Protein AF-A0A562J9Z8-F1 (afdb_monomer)

Solvent-accessible surface area (backbone atoms only — not comparable to full-atom values): 4009 Å² total; per-residue (Å²): 132,61,73,66,61,54,50,51,53,50,48,42,52,53,53,28,50,50,33,41,53,51,16,51,50,38,41,58,53,22,74,75,43,82,62,82,65,19,62,53,39,35,52,49,15,50,51,43,32,53,51,25,52,49,55,35,52,51,54,52,50,53,51,52,51,51,52,52,56,51,60,60,58,74,76,114

pLDDT: mean 74.75, std 9.61, range [39.78, 86.44]

Secondary structure (DSSP, 8-state):
--HHHHHHHHHHHHHHHHHHHHHHHHHHHHHH--SHHHHHHHHHHHHHHHHHHHHHHHHHHHHHHHHHHHHGGG--

Organism: NCBI:txid665099

Sequence (76 aa):
MRENQLKVMLFFKNMAGSGLLIGFTVLIASFFVSGINGEYIFSIGLSVMVSSMLIFGFGLFIHLMEEMAEGSKGIR

Radius of gyration: 17.81 Å; Cα contacts (8 Å, |Δi|>4): 42; chains: 1; bounding box: 47×10×46 Å

Structure (mmCIF, N/CA/C/O backbone):
data_AF-A0A562J9Z8-F1
#
_entry.id   AF-A0A562J9Z8-F1
#
loop_
_atom_site.group_PDB
_atom_site.id
_atom_site.type_symbol
_atom_site.label_atom_id
_atom_site.label_alt_id
_atom_site.label_comp_id
_atom_site.label_asym_id
_atom_site.label_entity_id
_atom_site.label_seq_id
_atom_site.pdbx_PDB_ins_code
_atom_site.Cartn_x
_atom_site.Cartn_y
_atom_site.Cartn_z
_atom_site.occupancy
_atom_site.B_iso_or_equiv
_atom_site.auth_seq_id
_atom_site.auth_comp_id
_atom_site.auth_asym_id
_atom_site.auth_atom_id
_atom_site.pdbx_PDB_model_num
ATOM 1 N N . MET A 1 1 ? -15.389 6.175 22.676 1.00 51.78 1 MET A N 1
ATOM 2 C CA . MET A 1 1 ? -14.585 5.285 21.809 1.00 51.78 1 MET A CA 1
ATOM 3 C C . MET A 1 1 ? -13.909 4.229 22.670 1.00 51.78 1 MET A C 1
ATOM 5 O O . MET A 1 1 ? -13.215 4.602 23.607 1.00 51.78 1 MET A O 1
ATOM 9 N N . ARG A 1 2 ? -14.129 2.932 22.412 1.00 66.75 2 ARG A N 1
ATOM 10 C CA . ARG A 1 2 ? -13.381 1.866 23.105 1.00 66.75 2 ARG 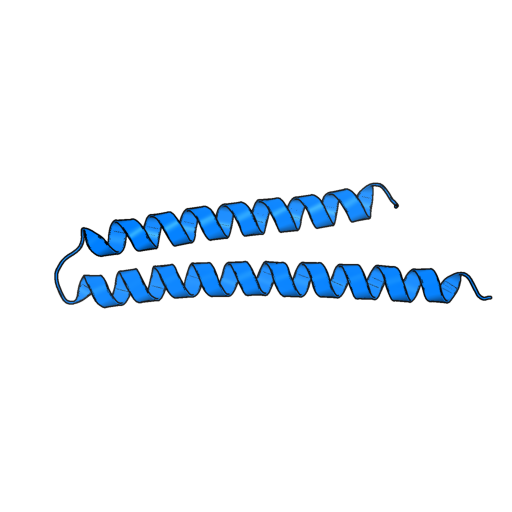A CA 1
ATOM 11 C C . ARG A 1 2 ? -11.976 1.785 22.514 1.00 66.75 2 ARG A C 1
ATOM 13 O O . ARG A 1 2 ? -11.821 1.742 21.299 1.00 66.75 2 ARG A O 1
ATOM 20 N N . GLU A 1 3 ? -10.970 1.740 23.374 1.00 67.38 3 GLU A N 1
ATOM 21 C CA . GLU A 1 3 ? -9.538 1.756 23.036 1.00 67.38 3 GLU A CA 1
ATOM 22 C C . GLU A 1 3 ? -9.138 0.731 21.949 1.00 67.38 3 GLU A C 1
ATOM 24 O O . GLU A 1 3 ? -8.274 0.999 21.115 1.00 67.38 3 GLU A O 1
ATOM 29 N N . ASN A 1 4 ? -9.833 -0.411 21.888 1.00 65.69 4 ASN A N 1
ATOM 30 C CA . ASN A 1 4 ? -9.625 -1.453 20.876 1.00 65.69 4 ASN A CA 1
ATOM 31 C C . ASN A 1 4 ? -10.053 -1.041 19.459 1.00 65.69 4 ASN A C 1
ATOM 33 O O . ASN A 1 4 ? -9.357 -1.359 18.500 1.00 65.69 4 ASN A O 1
ATOM 37 N N . GLN A 1 5 ? -11.151 -0.299 19.319 1.00 65.44 5 GLN A N 1
ATOM 38 C CA . GLN A 1 5 ? -11.649 0.176 18.024 1.00 65.44 5 GLN A CA 1
ATOM 39 C C . GLN A 1 5 ? -10.710 1.239 17.427 1.00 65.44 5 GLN A C 1
ATOM 41 O O . GLN A 1 5 ? -10.371 1.200 16.246 1.00 65.44 5 GLN A O 1
ATOM 46 N N . LEU A 1 6 ? -10.178 2.121 18.283 1.00 68.25 6 LEU A N 1
ATOM 47 C CA . LEU A 1 6 ? -9.136 3.080 17.908 1.00 68.25 6 LEU A CA 1
ATOM 48 C C . LEU A 1 6 ? -7.839 2.386 17.476 1.00 68.25 6 LEU A C 1
ATOM 50 O O . LEU A 1 6 ? -7.235 2.801 16.490 1.00 68.25 6 LEU A O 1
ATOM 54 N N . LYS A 1 7 ? -7.423 1.314 18.167 1.00 70.75 7 LYS A N 1
ATOM 55 C CA . LYS A 1 7 ? -6.248 0.517 17.774 1.00 70.75 7 LYS A CA 1
ATOM 56 C C . LYS A 1 7 ? -6.419 -0.136 16.408 1.00 70.75 7 LYS A C 1
ATOM 58 O O . LYS A 1 7 ? -5.488 -0.077 15.612 1.00 70.75 7 LYS A O 1
ATOM 63 N N . VAL A 1 8 ? -7.582 -0.726 16.130 1.00 70.81 8 VAL A N 1
ATOM 64 C CA . VAL A 1 8 ? -7.871 -1.362 14.835 1.00 70.81 8 VAL A CA 1
ATOM 65 C C . VAL A 1 8 ? -7.877 -0.319 13.717 1.00 70.81 8 VAL A C 1
ATOM 67 O O . VAL A 1 8 ? -7.200 -0.506 12.709 1.00 70.81 8 VAL A O 1
ATOM 70 N N . MET A 1 9 ? -8.531 0.828 13.923 1.00 68.69 9 MET A N 1
ATOM 71 C CA . MET A 1 9 ? -8.536 1.922 12.946 1.00 68.69 9 MET A CA 1
ATOM 72 C C . MET A 1 9 ? -7.126 2.481 12.689 1.00 68.69 9 MET A C 1
ATOM 74 O O . MET A 1 9 ? -6.753 2.735 11.542 1.00 68.69 9 MET A O 1
ATOM 78 N N . LEU A 1 10 ? -6.311 2.631 13.740 1.00 74.12 10 LEU A N 1
ATOM 79 C CA . LEU A 1 10 ? -4.916 3.062 13.622 1.00 74.12 10 LEU A CA 1
ATOM 80 C C . LEU A 1 10 ? -4.064 2.024 12.875 1.00 74.12 10 LEU A C 1
ATOM 82 O O . LEU A 1 10 ? -3.226 2.398 12.0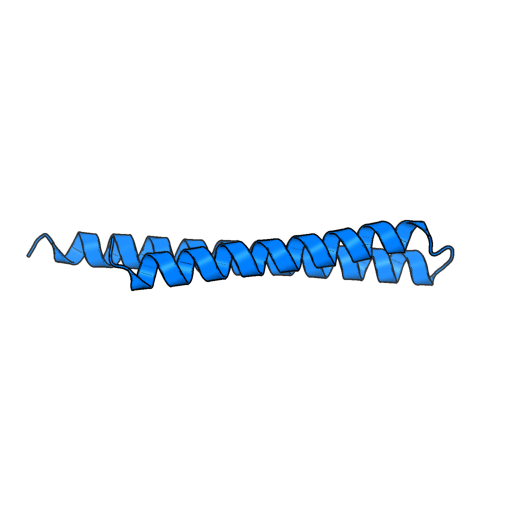57 1.00 74.12 10 LEU A O 1
ATOM 86 N N . PHE A 1 11 ? -4.306 0.730 13.108 1.00 75.06 11 PHE A N 1
ATOM 87 C CA . PHE A 1 11 ? -3.657 -0.366 12.386 1.00 75.06 11 PHE A CA 1
ATOM 88 C C . PHE A 1 11 ? -3.988 -0.331 10.896 1.00 75.06 11 PHE A C 1
ATOM 90 O O . PHE A 1 11 ? -3.075 -0.368 10.077 1.00 75.06 11 PHE A O 1
ATOM 97 N N . PHE A 1 12 ? -5.267 -0.191 10.535 1.00 75.25 12 PHE A N 1
ATOM 98 C CA . PHE A 1 12 ? -5.683 -0.075 9.136 1.00 75.25 12 PHE A CA 1
ATOM 99 C C . PHE A 1 12 ? -5.102 1.169 8.468 1.00 75.25 12 PHE A C 1
ATOM 101 O O . PHE A 1 12 ? -4.628 1.088 7.340 1.00 75.25 12 PHE A O 1
ATOM 108 N N . LYS A 1 13 ? -5.066 2.305 9.169 1.00 73.75 13 LYS A N 1
ATOM 109 C CA . LYS A 1 13 ? -4.454 3.541 8.669 1.00 73.75 13 LYS A CA 1
ATOM 110 C C . LYS A 1 13 ? -2.947 3.390 8.438 1.00 73.75 13 LYS A C 1
ATOM 112 O O . LYS A 1 13 ? -2.454 3.808 7.392 1.00 73.75 13 LYS A O 1
ATOM 117 N N . ASN A 1 14 ? -2.221 2.765 9.364 1.00 78.12 14 ASN A N 1
ATOM 118 C CA . ASN A 1 14 ? -0.788 2.512 9.198 1.00 78.12 14 ASN A CA 1
ATOM 119 C C . ASN A 1 14 ? -0.503 1.464 8.113 1.00 78.12 14 ASN A C 1
ATOM 121 O O . ASN A 1 14 ? 0.449 1.632 7.356 1.00 78.12 14 ASN A O 1
ATOM 125 N N . MET A 1 15 ? -1.326 0.418 8.005 1.00 77.50 15 MET A N 1
ATOM 126 C CA . MET A 1 15 ? -1.185 -0.637 6.995 1.00 77.50 15 MET A CA 1
ATOM 127 C C . MET A 1 15 ? -1.518 -0.135 5.585 1.00 77.50 15 MET A C 1
ATOM 129 O O . MET A 1 15 ? -0.832 -0.463 4.622 1.00 77.50 15 MET A O 1
ATOM 133 N N . ALA A 1 16 ? -2.532 0.719 5.457 1.00 77.81 16 ALA A N 1
ATOM 134 C CA . ALA A 1 16 ? -2.840 1.398 4.206 1.00 77.81 16 ALA A CA 1
ATOM 135 C C . ALA A 1 16 ? -1.745 2.398 3.821 1.00 77.81 16 ALA A C 1
ATOM 137 O O . ALA A 1 16 ? -1.353 2.464 2.660 1.00 77.81 16 ALA A O 1
ATOM 138 N N . GLY A 1 17 ? -1.216 3.142 4.799 1.00 79.19 17 GLY A N 1
ATOM 139 C CA . GLY A 1 17 ? -0.101 4.064 4.594 1.00 79.19 17 GLY A CA 1
ATOM 140 C C . GLY A 1 17 ? 1.174 3.359 4.129 1.00 79.19 17 GLY A C 1
ATOM 141 O O . GLY A 1 17 ? 1.823 3.829 3.195 1.00 79.19 17 GLY A O 1
ATOM 142 N N . SER A 1 18 ? 1.514 2.207 4.719 1.00 81.50 18 SER A N 1
ATOM 143 C CA . SER A 1 18 ? 2.666 1.413 4.281 1.00 81.50 18 SER A CA 1
ATOM 144 C C . SER A 1 18 ? 2.448 0.808 2.893 1.00 81.50 18 SER A C 1
ATOM 146 O O . SER A 1 18 ? 3.343 0.897 2.056 1.00 81.50 18 SER A O 1
ATOM 148 N N . GLY A 1 19 ? 1.253 0.281 2.603 1.00 78.88 19 GLY A N 1
ATOM 149 C CA . GLY A 1 19 ? 0.893 -0.219 1.273 1.00 78.88 19 GLY A CA 1
ATOM 150 C C . GLY A 1 19 ? 0.954 0.861 0.188 1.00 78.88 19 GLY A C 1
ATOM 151 O O . GLY A 1 19 ? 1.478 0.623 -0.901 1.00 78.88 19 GLY A O 1
ATOM 152 N N . LEU A 1 20 ? 0.515 2.083 0.506 1.00 80.25 20 LEU A N 1
ATOM 153 C CA . LEU A 1 20 ? 0.606 3.233 -0.392 1.00 80.25 20 LEU A CA 1
ATOM 154 C C . LEU A 1 20 ? 2.062 3.660 -0.634 1.00 80.25 20 LEU A C 1
ATOM 156 O O . LEU A 1 20 ? 2.432 3.903 -1.777 1.00 80.25 20 LEU A O 1
ATOM 160 N N . LEU A 1 21 ? 2.900 3.708 0.409 1.00 84.62 21 LEU A N 1
ATOM 161 C CA . LEU A 1 21 ? 4.330 4.029 0.286 1.00 84.62 21 LEU A CA 1
ATOM 162 C C . LEU A 1 21 ? 5.090 2.996 -0.552 1.00 84.62 21 LEU A C 1
ATOM 164 O O . LEU A 1 21 ? 5.917 3.360 -1.390 1.00 84.62 21 LEU A O 1
ATOM 168 N N . ILE A 1 22 ? 4.797 1.711 -0.347 1.00 84.25 22 ILE A N 1
ATOM 169 C CA . ILE A 1 22 ? 5.390 0.617 -1.122 1.00 84.25 22 ILE A CA 1
ATOM 170 C C . ILE A 1 22 ? 4.946 0.723 -2.583 1.00 84.25 22 ILE A C 1
ATOM 172 O O . ILE A 1 22 ? 5.792 0.739 -3.475 1.00 84.25 22 ILE A O 1
ATOM 176 N N . GLY A 1 23 ? 3.643 0.878 -2.836 1.00 77.81 23 GLY A N 1
ATOM 177 C CA . GLY A 1 23 ? 3.107 1.061 -4.184 1.00 77.81 23 GLY A CA 1
ATOM 178 C C . GLY A 1 23 ? 3.696 2.281 -4.898 1.00 77.81 23 GLY A C 1
ATOM 179 O O . GLY A 1 23 ? 4.097 2.175 -6.052 1.00 77.81 23 GLY A O 1
ATOM 180 N N . PHE A 1 24 ? 3.854 3.405 -4.194 1.00 80.19 24 PHE A N 1
ATOM 181 C CA . PHE A 1 24 ? 4.458 4.626 -4.735 1.00 80.19 24 PHE A CA 1
ATOM 182 C C . PHE A 1 24 ? 5.941 4.442 -5.081 1.00 80.19 24 PHE A C 1
ATOM 184 O O . PHE A 1 24 ? 6.405 4.917 -6.115 1.00 80.19 24 PHE A O 1
ATOM 191 N N . THR A 1 25 ? 6.679 3.698 -4.255 1.00 82.38 25 THR A N 1
ATOM 192 C CA . THR A 1 25 ? 8.092 3.379 -4.502 1.00 82.38 25 THR A CA 1
ATOM 193 C C . THR A 1 25 ? 8.249 2.492 -5.740 1.00 82.38 25 THR A C 1
ATOM 195 O O . THR A 1 25 ? 9.111 2.753 -6.576 1.00 82.38 25 THR A O 1
ATOM 198 N N . VAL A 1 26 ? 7.387 1.481 -5.898 1.00 8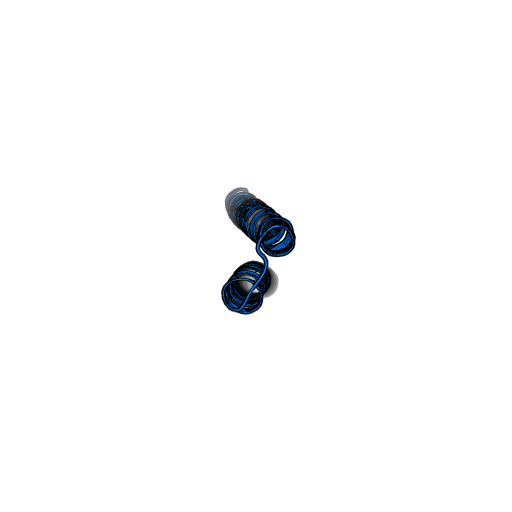0.50 26 VAL A N 1
ATOM 199 C CA . VAL A 1 26 ? 7.356 0.616 -7.092 1.00 80.50 26 VAL A CA 1
ATOM 200 C C . VAL A 1 26 ? 6.973 1.416 -8.340 1.00 80.50 26 VAL A C 1
ATOM 202 O O . VAL A 1 26 ? 7.564 1.218 -9.399 1.00 80.50 26 VAL A O 1
ATOM 205 N N . LEU A 1 27 ? 6.042 2.365 -8.213 1.00 78.75 27 LEU A N 1
ATOM 206 C CA . LEU A 1 27 ? 5.629 3.249 -9.303 1.00 78.75 27 LEU A CA 1
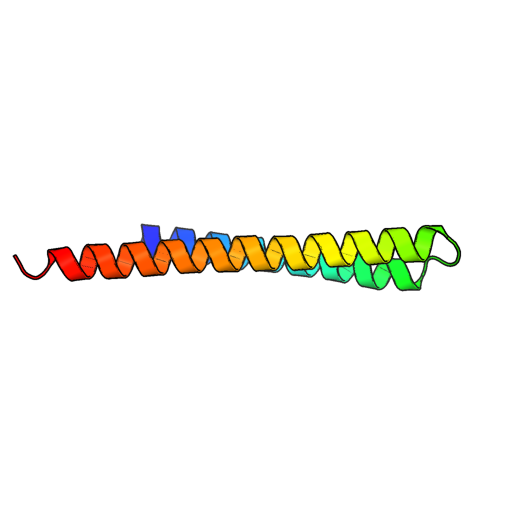ATOM 207 C C . LEU A 1 27 ? 6.795 4.145 -9.759 1.00 78.75 27 LEU A C 1
ATOM 209 O O . LEU A 1 27 ? 7.074 4.211 -10.952 1.00 78.75 27 LEU A O 1
ATOM 213 N N . ILE A 1 28 ? 7.540 4.753 -8.826 1.00 81.31 28 ILE A N 1
ATOM 214 C CA . ILE A 1 28 ? 8.757 5.521 -9.147 1.00 81.31 28 ILE A CA 1
ATOM 215 C C . ILE A 1 28 ? 9.810 4.622 -9.802 1.00 81.31 28 ILE A C 1
ATOM 217 O O . ILE A 1 28 ? 10.357 4.994 -10.836 1.00 81.31 28 ILE A O 1
ATOM 221 N N . ALA A 1 29 ? 10.073 3.433 -9.251 1.00 77.88 29 ALA A N 1
ATOM 222 C CA . ALA A 1 29 ? 11.034 2.486 -9.821 1.00 77.88 29 ALA A CA 1
ATOM 223 C C . ALA A 1 29 ? 10.668 2.077 -11.259 1.00 77.88 29 ALA A C 1
ATOM 225 O O . ALA A 1 29 ? 11.553 1.875 -12.091 1.00 77.88 29 ALA A O 1
ATOM 226 N N . SER A 1 30 ? 9.371 2.034 -11.577 1.00 74.50 30 SER A N 1
ATOM 227 C CA . SER A 1 30 ? 8.881 1.744 -12.922 1.00 74.50 30 SER A CA 1
ATOM 228 C C . SER A 1 30 ? 9.307 2.770 -13.974 1.00 74.50 30 SER A C 1
ATOM 230 O O . SER A 1 30 ? 9.431 2.397 -15.135 1.00 74.50 30 SER A O 1
ATOM 232 N N . PHE A 1 31 ? 9.547 4.033 -13.602 1.00 74.44 31 PHE A N 1
ATOM 233 C CA . PHE A 1 31 ? 10.019 5.067 -14.535 1.00 74.44 31 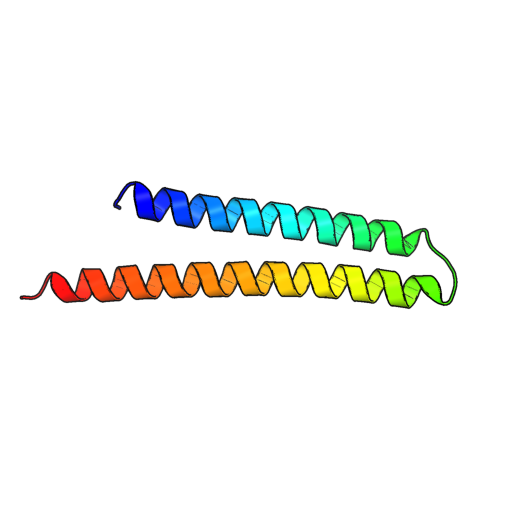PHE A CA 1
ATOM 234 C C . PHE A 1 31 ? 11.500 4.918 -14.903 1.00 74.44 31 PHE A C 1
ATOM 236 O O . PHE A 1 31 ? 11.936 5.444 -15.924 1.00 74.44 31 PHE A O 1
ATOM 243 N N . PHE A 1 32 ? 12.277 4.213 -14.078 1.00 78.62 32 PHE A N 1
ATOM 244 C CA . PHE A 1 32 ? 13.699 3.961 -14.323 1.00 78.62 32 PHE A CA 1
ATOM 245 C C . PHE A 1 32 ? 13.940 2.678 -15.124 1.00 78.62 32 PHE A C 1
ATOM 247 O O . PHE A 1 32 ? 15.022 2.496 -15.681 1.00 78.62 32 PHE A O 1
ATOM 254 N N . VAL A 1 33 ? 12.941 1.797 -15.210 1.00 72.25 33 VAL A N 1
ATOM 255 C CA . VAL A 1 33 ? 12.960 0.642 -16.108 1.00 72.25 33 VAL A CA 1
ATOM 256 C C . VAL A 1 33 ? 12.437 1.063 -17.482 1.00 72.25 33 VAL A C 1
ATOM 258 O O . VAL A 1 33 ? 11.346 1.611 -17.608 1.00 72.25 33 VAL A O 1
ATOM 261 N N . SER A 1 34 ? 13.197 0.759 -18.533 1.00 65.75 34 SER A N 1
ATOM 262 C CA . SER A 1 34 ? 12.780 0.938 -19.926 1.00 65.75 34 SER A CA 1
ATOM 263 C C . SER A 1 34 ? 12.645 -0.417 -20.637 1.00 65.75 34 SER A C 1
ATOM 265 O O . SER A 1 34 ? 13.426 -1.340 -20.405 1.00 65.75 34 SER A O 1
ATOM 267 N N . GLY A 1 35 ? 11.619 -0.555 -21.486 1.00 69.38 35 GLY A N 1
ATOM 268 C CA . GLY A 1 35 ? 11.294 -1.782 -22.235 1.00 69.38 35 GLY A CA 1
ATOM 269 C C . GLY A 1 35 ? 9.991 -2.465 -21.787 1.00 69.38 35 GLY A C 1
ATOM 270 O O . GLY A 1 35 ? 9.272 -1.936 -20.946 1.00 69.38 35 GLY A O 1
ATOM 271 N N . ILE A 1 36 ? 9.695 -3.659 -22.326 1.00 63.53 36 ILE A N 1
ATOM 272 C CA . ILE A 1 36 ? 8.465 -4.452 -22.054 1.00 63.53 36 ILE A CA 1
ATOM 273 C C . ILE A 1 36 ? 8.216 -4.671 -20.549 1.00 63.53 36 ILE A C 1
ATOM 275 O O . ILE A 1 36 ? 7.075 -4.721 -20.095 1.00 63.53 36 ILE A O 1
ATOM 279 N N . ASN A 1 37 ? 9.283 -4.744 -19.752 1.00 71.25 37 ASN A N 1
ATOM 280 C CA . ASN A 1 37 ? 9.191 -4.911 -18.301 1.00 71.25 37 ASN A CA 1
ATOM 281 C C . ASN A 1 37 ? 8.649 -3.663 -17.576 1.00 71.25 37 ASN A C 1
ATOM 283 O O . ASN A 1 37 ? 8.191 -3.779 -16.443 1.00 71.25 37 ASN A O 1
ATOM 287 N N . GLY A 1 38 ? 8.674 -2.484 -18.207 1.00 69.31 38 GLY A N 1
ATOM 288 C CA . GLY A 1 38 ? 8.193 -1.232 -17.619 1.00 69.31 38 GLY A CA 1
ATOM 289 C C . GLY A 1 38 ? 6.678 -1.171 -17.481 1.00 69.31 38 GLY A C 1
ATOM 290 O O . GLY A 1 38 ? 6.187 -0.821 -16.414 1.00 69.31 38 GLY A O 1
ATOM 291 N N . GLU A 1 39 ? 5.923 -1.597 -18.498 1.00 77.56 39 GLU A N 1
ATOM 292 C CA . GLU A 1 39 ? 4.454 -1.667 -18.400 1.00 77.56 39 GLU A CA 1
ATOM 293 C C . GLU A 1 39 ? 3.994 -2.687 -17.351 1.00 77.56 39 GLU A C 1
ATOM 295 O O . GLU A 1 39 ? 3.029 -2.442 -16.620 1.00 77.56 39 GLU A O 1
ATOM 300 N N . TYR A 1 40 ? 4.711 -3.807 -17.225 1.00 80.50 40 TYR A N 1
ATOM 301 C CA . TYR A 1 40 ? 4.438 -4.813 -16.199 1.00 80.50 40 TYR A CA 1
ATOM 302 C C . TYR A 1 40 ? 4.695 -4.279 -14.788 1.00 80.50 40 TYR A C 1
ATOM 304 O O . TYR A 1 40 ? 3.830 -4.406 -13.924 1.00 80.50 40 TYR A O 1
ATOM 312 N N . ILE A 1 41 ? 5.850 -3.652 -14.544 1.00 79.06 41 ILE A N 1
ATOM 313 C CA . ILE A 1 41 ? 6.187 -3.101 -13.222 1.00 79.06 41 ILE A CA 1
ATOM 314 C C . ILE A 1 41 ? 5.241 -1.953 -12.853 1.00 79.06 41 ILE A C 1
ATOM 316 O O . ILE A 1 41 ? 4.795 -1.877 -11.706 1.00 79.06 41 ILE A O 1
ATOM 320 N N . PHE A 1 42 ? 4.849 -1.127 -13.824 1.00 80.12 42 PHE A N 1
ATOM 321 C CA . PHE A 1 42 ? 3.868 -0.064 -13.626 1.00 80.12 42 PHE A CA 1
ATOM 322 C C . PHE A 1 42 ? 2.505 -0.630 -13.217 1.00 80.12 42 PHE A C 1
ATOM 324 O O . PHE A 1 42 ? 1.925 -0.200 -12.217 1.00 80.12 42 PHE A O 1
ATOM 331 N N . SER A 1 43 ? 2.022 -1.644 -13.942 1.00 84.12 43 SER A N 1
ATOM 332 C CA . SER A 1 43 ? 0.749 -2.316 -13.656 1.00 84.12 43 SER A CA 1
ATOM 333 C C . SER A 1 43 ? 0.756 -2.995 -12.284 1.00 84.12 43 SER A C 1
ATOM 335 O O . SER A 1 43 ? -0.230 -2.921 -11.550 1.00 84.12 43 SER A O 1
ATOM 337 N N . ILE A 1 44 ? 1.881 -3.606 -11.896 1.00 84.88 44 ILE A N 1
ATOM 338 C CA . ILE A 1 44 ? 2.063 -4.197 -10.565 1.00 84.88 44 ILE A CA 1
ATOM 339 C C . ILE A 1 44 ? 2.005 -3.107 -9.488 1.00 84.88 44 ILE A C 1
ATOM 341 O O . ILE A 1 44 ? 1.230 -3.244 -8.541 1.00 84.88 44 ILE A O 1
ATOM 345 N N . GLY A 1 45 ? 2.743 -2.004 -9.643 1.00 80.56 45 GLY A N 1
ATOM 346 C CA . GLY A 1 45 ? 2.709 -0.879 -8.702 1.00 80.56 45 GLY A CA 1
ATOM 347 C C . GLY A 1 45 ? 1.300 -0.311 -8.518 1.00 80.56 45 GLY A C 1
ATOM 348 O O . GLY A 1 45 ? 0.839 -0.137 -7.388 1.00 80.56 45 GLY A O 1
ATOM 349 N N . LEU A 1 46 ? 0.568 -0.126 -9.621 1.00 83.50 46 LEU A N 1
ATOM 350 C CA . LEU A 1 46 ? -0.834 0.299 -9.607 1.00 83.50 46 LEU A CA 1
ATOM 351 C C . LEU A 1 46 ? -1.737 -0.706 -8.886 1.00 83.50 46 LEU A C 1
ATOM 353 O O . LEU A 1 46 ? -2.538 -0.310 -8.041 1.00 83.50 46 LEU A O 1
ATOM 357 N N . SER A 1 47 ? -1.591 -2.003 -9.166 1.00 86.31 47 SER A N 1
ATOM 358 C CA . SER A 1 47 ? -2.405 -3.049 -8.533 1.00 86.31 47 SER A CA 1
ATOM 359 C C . SER A 1 47 ? -2.215 -3.107 -7.012 1.00 86.31 47 SER A C 1
ATOM 361 O O . SER A 1 47 ? -3.184 -3.295 -6.270 1.00 86.31 47 SER A O 1
ATOM 363 N N . VAL A 1 48 ? -0.987 -2.872 -6.538 1.00 83.69 48 VAL A N 1
ATOM 364 C CA . VAL A 1 48 ? -0.645 -2.812 -5.112 1.00 83.69 48 VAL A CA 1
ATOM 365 C C . VAL A 1 48 ? -1.249 -1.565 -4.462 1.00 83.69 48 VAL A C 1
ATOM 367 O O . VAL A 1 48 ? -1.808 -1.664 -3.366 1.00 83.69 48 VAL A O 1
ATOM 370 N N . MET A 1 49 ? -1.214 -0.408 -5.136 1.00 80.69 49 MET A N 1
ATOM 371 C CA . MET A 1 49 ? -1.856 0.817 -4.638 1.00 80.69 49 MET A CA 1
ATOM 372 C C . MET A 1 49 ? -3.378 0.664 -4.545 1.00 80.69 49 MET A C 1
ATOM 374 O O . MET A 1 49 ? -3.957 0.958 -3.499 1.00 80.69 49 MET A O 1
ATOM 378 N N . VAL A 1 50 ? -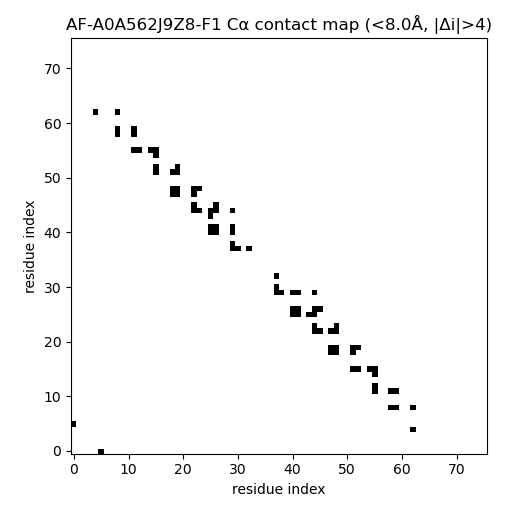4.024 0.151 -5.599 1.00 85.62 50 VAL A N 1
ATOM 379 C CA . VAL A 1 50 ? -5.480 -0.069 -5.631 1.00 85.62 50 VAL A CA 1
ATOM 380 C C . VAL A 1 50 ? -5.900 -1.087 -4.572 1.00 85.62 50 VAL A C 1
ATOM 382 O O . VAL A 1 50 ? -6.840 -0.833 -3.821 1.00 85.62 50 VAL A O 1
ATOM 385 N N . SER A 1 51 ? -5.176 -2.201 -4.435 1.00 86.44 51 SER A N 1
ATOM 386 C CA . SER A 1 51 ? -5.465 -3.202 -3.398 1.00 86.44 51 SER A CA 1
ATOM 387 C C . SER A 1 51 ? -5.326 -2.623 -1.989 1.00 86.44 51 SER A C 1
ATOM 389 O O . SER A 1 51 ? -6.182 -2.860 -1.140 1.00 86.44 51 SER A O 1
ATOM 391 N N . SER A 1 52 ? -4.297 -1.807 -1.745 1.00 80.56 52 SER A N 1
ATOM 392 C CA . SER A 1 52 ? -4.098 -1.141 -0.450 1.00 80.56 52 SER A CA 1
ATOM 393 C C . SER A 1 52 ? -5.235 -0.163 -0.128 1.00 80.56 52 SER A C 1
ATOM 395 O O . SER A 1 52 ? -5.716 -0.131 1.006 1.00 80.56 52 SER A O 1
ATOM 397 N N . MET A 1 53 ? -5.716 0.590 -1.125 1.00 80.88 53 MET A N 1
ATOM 398 C CA . MET A 1 53 ? -6.879 1.473 -0.978 1.00 80.88 53 MET A CA 1
ATOM 399 C C . MET A 1 53 ? -8.170 0.699 -0.695 1.00 80.88 53 MET A C 1
ATOM 401 O O . MET A 1 53 ? -8.956 1.122 0.151 1.00 80.88 53 MET A O 1
ATOM 405 N N . LEU A 1 54 ? -8.389 -0.442 -1.355 1.00 85.50 54 LEU A N 1
ATOM 406 C CA . LEU A 1 54 ? -9.567 -1.280 -1.117 1.00 85.50 54 LEU A CA 1
ATOM 407 C C . LEU A 1 54 ? -9.558 -1.890 0.286 1.00 85.50 54 LEU A C 1
ATOM 409 O O . LEU A 1 54 ? -10.571 -1.821 0.976 1.00 85.50 54 LEU A O 1
ATOM 413 N N . ILE A 1 55 ? -8.423 -2.429 0.741 1.00 83.50 55 ILE A N 1
ATOM 414 C CA . ILE A 1 55 ? -8.285 -2.983 2.098 1.00 83.50 55 ILE A CA 1
ATOM 415 C C . ILE A 1 55 ? -8.570 -1.905 3.150 1.00 83.50 55 ILE A C 1
ATOM 417 O O . ILE A 1 55 ? -9.273 -2.161 4.127 1.00 83.50 55 ILE A O 1
ATOM 421 N N . PHE A 1 56 ? -8.078 -0.684 2.928 1.00 78.75 56 PHE A N 1
ATOM 422 C CA . PHE A 1 56 ? -8.383 0.454 3.789 1.00 78.75 56 PHE A CA 1
ATOM 423 C C . PHE A 1 56 ? -9.875 0.805 3.787 1.00 78.75 56 PHE A C 1
ATOM 425 O O . PHE A 1 56 ? -10.473 0.951 4.852 1.00 78.75 56 PHE A O 1
ATOM 432 N N . GLY A 1 57 ? -10.481 0.907 2.601 1.00 81.25 57 GLY A N 1
ATOM 433 C CA . GLY A 1 57 ? -11.896 1.230 2.439 1.00 81.25 57 GLY A CA 1
ATOM 434 C C . GLY A 1 57 ? -12.811 0.206 3.109 1.00 81.25 57 GLY A C 1
ATOM 435 O O . GLY A 1 57 ? -13.705 0.587 3.862 1.00 81.25 57 GLY A O 1
ATOM 436 N N . PHE A 1 58 ? -12.550 -1.089 2.913 1.00 83.44 58 PHE A N 1
ATOM 437 C CA . PHE A 1 58 ? -13.292 -2.164 3.577 1.00 83.44 58 PHE A CA 1
ATOM 438 C C . PHE A 1 58 ? -13.105 -2.146 5.097 1.00 83.44 58 PHE A C 1
ATOM 440 O O . PHE A 1 58 ? -14.090 -2.262 5.824 1.00 83.44 58 PHE A O 1
ATOM 447 N N . GLY A 1 59 ? -11.876 -1.954 5.587 1.00 79.31 59 GLY A N 1
ATOM 448 C CA . GLY A 1 59 ? -11.606 -1.845 7.023 1.00 79.31 59 GLY A CA 1
ATOM 449 C C . GLY A 1 59 ? -12.366 -0.687 7.677 1.00 79.31 59 GLY A C 1
ATOM 450 O O . GLY A 1 59 ? -12.965 -0.857 8.739 1.00 79.31 59 GLY A O 1
ATOM 451 N N . LEU A 1 60 ? -12.418 0.470 7.009 1.00 77.69 60 LEU A N 1
ATOM 452 C CA . LEU A 1 60 ? -13.168 1.638 7.471 1.00 77.69 60 LEU A CA 1
ATOM 453 C C . LEU A 1 60 ? -14.686 1.403 7.442 1.00 77.69 60 LEU A C 1
ATOM 455 O O . LEU A 1 60 ? -15.386 1.795 8.372 1.00 77.69 60 LEU A O 1
ATOM 459 N N . PHE A 1 61 ? -15.195 0.732 6.408 1.00 82.06 61 PHE A N 1
ATOM 460 C CA . PHE A 1 61 ? -16.622 0.443 6.274 1.00 82.06 61 PHE A CA 1
ATOM 461 C C . PHE A 1 61 ? -17.123 -0.538 7.342 1.00 82.06 61 PHE A C 1
ATOM 463 O O . PHE A 1 61 ? -18.192 -0.335 7.916 1.00 82.06 61 PHE A O 1
ATOM 470 N N . ILE A 1 62 ? -16.337 -1.577 7.647 1.00 82.50 62 ILE A N 1
ATOM 471 C CA . ILE A 1 62 ? -16.644 -2.529 8.725 1.00 82.50 62 ILE A CA 1
ATOM 472 C C . ILE A 1 62 ? -16.670 -1.809 10.075 1.00 82.50 62 ILE A C 1
ATOM 474 O O . ILE A 1 62 ? -17.608 -2.004 10.843 1.00 82.50 62 ILE A O 1
ATOM 478 N N . HIS A 1 63 ? -15.692 -0.938 10.335 1.00 73.06 63 HIS A N 1
ATOM 479 C CA . HIS A 1 63 ? -15.646 -0.145 11.562 1.00 73.06 63 HIS A CA 1
ATOM 480 C C . HIS A 1 63 ? -16.876 0.768 11.712 1.00 73.06 63 HIS A C 1
ATOM 482 O O . HIS A 1 63 ? -17.509 0.769 12.766 1.00 73.06 63 HIS A O 1
ATOM 488 N N . LEU A 1 64 ? -17.276 1.474 10.645 1.00 75.75 64 LEU A N 1
ATOM 489 C CA . LEU A 1 64 ? -18.495 2.293 10.646 1.00 75.75 64 LEU A CA 1
ATOM 490 C C . LEU A 1 64 ? -19.760 1.459 10.898 1.00 75.75 64 LEU A C 1
ATOM 492 O O . LEU A 1 64 ? -20.648 1.888 11.633 1.00 75.75 64 LEU A O 1
ATOM 496 N N . MET A 1 65 ? -19.863 0.275 10.284 1.00 79.56 65 MET A N 1
ATOM 497 C CA . MET A 1 65 ? -21.001 -0.621 10.509 1.00 79.56 65 MET A CA 1
ATOM 498 C C . MET A 1 65 ? -21.057 -1.124 11.951 1.00 79.56 65 MET A C 1
ATOM 500 O O . MET A 1 65 ? -22.145 -1.205 12.518 1.00 79.56 65 MET A O 1
ATOM 504 N N . GLU A 1 66 ? -19.910 -1.433 12.555 1.00 76.31 66 GLU A N 1
ATOM 505 C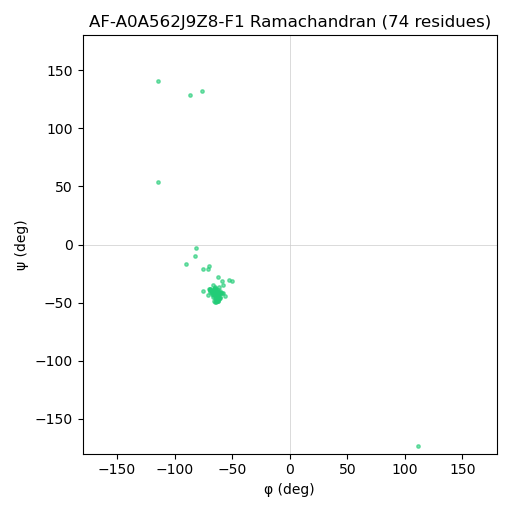 CA . GLU A 1 66 ? -19.839 -1.831 13.960 1.00 76.31 66 GLU A CA 1
ATOM 506 C C . GLU A 1 66 ? -20.261 -0.677 14.883 1.00 76.31 66 GLU A C 1
ATOM 508 O O . GLU A 1 66 ? -21.079 -0.880 15.778 1.00 76.31 66 GLU A O 1
ATOM 513 N N . GLU A 1 67 ? -19.807 0.551 14.614 1.00 72.19 67 GLU A N 1
ATOM 514 C CA . GLU A 1 67 ? -20.201 1.743 15.376 1.00 72.19 67 GLU A CA 1
ATOM 515 C C . GLU A 1 67 ? -21.714 2.017 15.288 1.00 72.19 67 GLU A C 1
ATOM 517 O O . GLU A 1 67 ? -22.363 2.278 16.304 1.00 72.19 67 GLU A O 1
ATOM 522 N N . MET A 1 68 ? -22.313 1.869 14.102 1.00 76.69 68 MET A N 1
ATOM 523 C CA . MET A 1 68 ? -23.761 2.022 13.902 1.00 76.69 68 MET A CA 1
ATOM 524 C C . MET A 1 68 ? -24.567 0.892 14.559 1.00 76.69 68 MET A C 1
ATOM 526 O O . MET A 1 68 ? -25.621 1.140 15.151 1.00 76.69 68 MET A O 1
ATOM 530 N N . ALA A 1 69 ? -24.076 -0.349 14.502 1.00 75.38 69 ALA A N 1
ATOM 531 C CA . ALA A 1 69 ? -24.710 -1.490 15.161 1.00 75.38 69 ALA A CA 1
ATOM 532 C C . ALA A 1 69 ? -24.668 -1.371 16.695 1.00 75.38 69 ALA A C 1
ATOM 534 O O . ALA A 1 69 ? -25.621 -1.763 17.375 1.00 75.38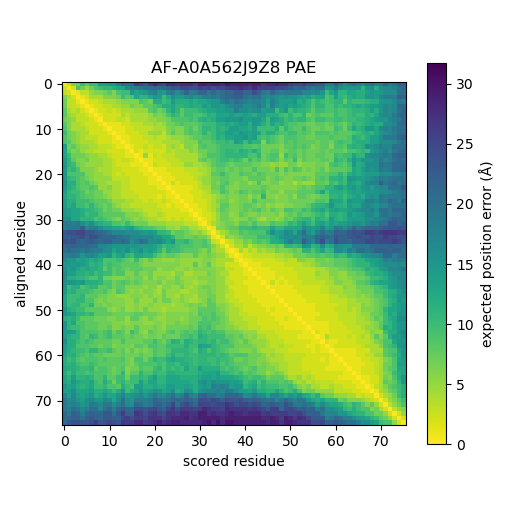 69 ALA A O 1
ATOM 535 N N . GLU A 1 70 ? -23.596 -0.809 17.256 1.00 66.00 70 GLU A N 1
ATOM 536 C CA . GLU A 1 70 ? -23.480 -0.544 18.692 1.00 66.00 70 GLU A CA 1
ATOM 537 C C . GLU A 1 70 ? -24.304 0.662 19.138 1.00 66.00 70 GLU A C 1
ATOM 539 O O . GLU A 1 70 ? -24.992 0.575 20.157 1.00 66.00 70 GLU A O 1
ATOM 544 N N . GLY A 1 71 ? -24.332 1.741 18.349 1.00 60.03 71 GLY A N 1
ATOM 545 C CA . GLY A 1 71 ? -25.241 2.869 18.567 1.00 60.03 71 GLY A CA 1
ATOM 546 C C . GLY A 1 71 ? -26.714 2.443 18.552 1.00 60.03 71 GLY A C 1
ATOM 547 O O . GLY A 1 71 ? -27.510 2.924 19.358 1.00 60.03 71 GLY A O 1
ATOM 548 N N . SER A 1 72 ? -27.069 1.455 17.724 1.00 55.47 72 SER A N 1
ATOM 549 C CA . SER A 1 72 ? -28.419 0.880 17.677 1.00 55.47 72 SER A CA 1
ATOM 550 C C . SER A 1 72 ? -28.782 0.026 18.900 1.00 55.47 72 SER A C 1
ATOM 552 O O . SER A 1 72 ? -29.970 -0.171 19.155 1.00 55.47 72 SER A O 1
ATOM 554 N N . LYS A 1 73 ? -27.809 -0.484 19.668 1.00 51.69 73 LYS A N 1
ATOM 555 C CA . LYS A 1 73 ? -28.073 -1.220 20.920 1.00 51.69 73 LYS A CA 1
ATOM 556 C C . LYS A 1 73 ? -28.297 -0.302 22.128 1.00 51.69 73 LYS A C 1
ATOM 558 O O . LYS A 1 73 ? -28.732 -0.794 23.160 1.00 51.69 73 LYS A O 1
ATOM 563 N N . GLY A 1 74 ? -28.040 1.004 22.004 1.00 47.25 74 GLY A N 1
ATOM 564 C CA . GLY A 1 74 ? -28.279 2.004 23.055 1.00 47.25 74 GLY A CA 1
ATOM 565 C C . GLY A 1 74 ? -29.728 2.500 23.167 1.00 47.25 74 GLY A C 1
ATOM 566 O O . GLY A 1 74 ? -30.023 3.294 24.055 1.00 47.25 74 GLY A O 1
ATOM 567 N N . ILE A 1 75 ? -30.627 2.045 22.286 1.00 49.78 75 ILE A N 1
ATOM 568 C CA . ILE A 1 75 ? -32.073 2.325 22.337 1.00 49.78 75 ILE A CA 1
ATOM 569 C C . ILE A 1 75 ? -32.829 1.012 22.596 1.00 49.78 75 ILE A C 1
ATOM 571 O O . ILE A 1 75 ? -33.693 0.620 21.818 1.00 49.78 75 ILE A O 1
ATOM 575 N N . ARG A 1 76 ? -32.464 0.279 23.650 1.00 39.78 76 ARG A N 1
ATOM 576 C CA . ARG A 1 76 ? -33.323 -0.717 24.311 1.00 39.78 76 ARG A CA 1
ATOM 577 C C . ARG A 1 76 ? -32.994 -0.778 25.792 1.00 39.78 76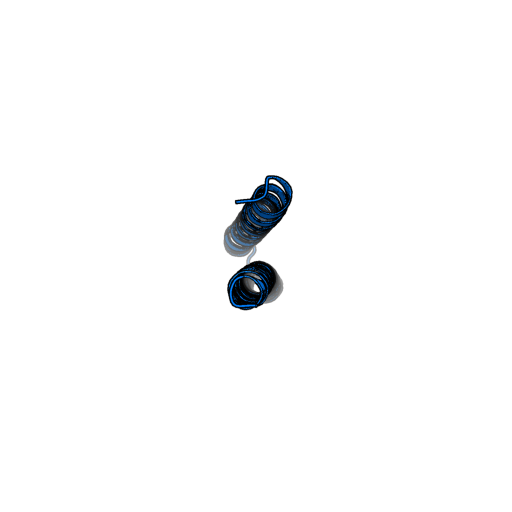 ARG A C 1
ATOM 579 O O . ARG A 1 76 ? -31.790 -0.737 26.117 1.00 39.78 76 ARG A O 1
#

Foldseek 3Di:
DPPVLVVLLVVLVVQLVVLQVVLVVLCVVLVVDDDPVSVVSNVVSVVSNVVSVVSSVVSVVVSVVVVVVVVVVVPD

Mean predicted aligned error: 9.81 Å